Protein AF-A0A259PD31-F1 (afdb_monomer_lite)

Foldseek 3Di:
DVLVVPDDDDDDQQPDDPQVPPPVRDDDDADDPVHDDDDDDDDDDPVDPCVVVSVVVVVVVVVDPGPPDDDD

Secondary structure (DSSP, 8-state):
-TTTT-------GGGSPPTTS--TT----PPPSSPP---------TT-S-HHHHHHHHHHHHHS--TT----

Sequence (72 aa):
MVVSGIGISVLPRTSAPDLTNQDQLISYIPFEEPVPTRRVCLVWRKNFPRAAAMDALAEVIRECALPGVKYI

Radius of gyration: 17.07 Å; chains: 1; bounding box: 33×25×48 Å

pLDDT: mean 90.51, std 9.66, range [57.06, 97.94]

Structure (mmCIF, N/CA/C/O backbone):
data_AF-A0A259PD31-F1
#
_entry.id   AF-A0A259PD31-F1
#
loop_
_atom_site.group_PDB
_atom_site.id
_atom_site.type_symbol
_atom_site.label_atom_id
_atom_site.label_alt_id
_atom_site.label_comp_id
_atom_site.label_asym_id
_atom_site.label_entity_id
_atom_site.label_seq_id
_atom_site.pdbx_PDB_ins_code
_atom_site.Cartn_x
_atom_site.Cartn_y
_atom_site.Cartn_z
_atom_site.occupancy
_atom_site.B_iso_or_equiv
_atom_site.auth_seq_id
_atom_site.auth_comp_id
_atom_site.auth_asym_id
_atom_site.auth_atom_id
_atom_site.pdbx_PDB_model_num
ATOM 1 N N . MET A 1 1 ? -2.601 13.514 15.813 1.00 89.56 1 MET A N 1
ATOM 2 C CA . MET A 1 1 ? -4.044 13.752 15.585 1.00 89.56 1 MET A CA 1
ATOM 3 C C . MET A 1 1 ? -4.876 12.689 16.289 1.00 89.56 1 MET A C 1
ATOM 5 O O . MET A 1 1 ? -5.369 12.991 17.362 1.00 89.56 1 MET A O 1
ATOM 9 N N . VAL A 1 2 ? -4.954 11.446 15.791 1.00 92.69 2 VAL A N 1
ATOM 10 C CA . VAL A 1 2 ? -5.803 10.410 16.425 1.00 92.69 2 VAL A CA 1
ATOM 11 C C . VAL A 1 2 ? -5.294 10.005 17.817 1.00 92.69 2 VAL A C 1
ATOM 13 O O . VAL A 1 2 ? -6.043 10.085 18.779 1.00 92.69 2 VAL A O 1
ATOM 16 N N . VAL A 1 3 ? -3.998 9.697 17.966 1.00 90.12 3 VAL A N 1
ATOM 17 C CA . VAL A 1 3 ? -3.381 9.386 19.281 1.00 90.12 3 VAL A CA 1
ATOM 18 C C . VAL A 1 3 ? -3.514 10.538 20.288 1.00 90.12 3 VAL A C 1
ATOM 20 O O . VAL A 1 3 ? -3.625 10.312 21.484 1.00 90.12 3 VAL A O 1
ATOM 23 N N . SER A 1 4 ? -3.540 11.787 19.814 1.00 92.38 4 SER A N 1
ATOM 24 C CA . SER A 1 4 ? -3.729 12.975 20.658 1.00 92.38 4 SER A CA 1
ATOM 25 C C . SER A 1 4 ? -5.208 13.274 20.958 1.00 92.38 4 SER A C 1
ATOM 27 O O . SER A 1 4 ? -5.515 14.369 21.416 1.00 92.38 4 SER A O 1
ATOM 29 N N . GLY A 1 5 ? -6.125 12.350 20.646 1.00 90.12 5 GLY A N 1
ATOM 30 C CA . GLY A 1 5 ? -7.556 12.469 20.936 1.00 90.12 5 GLY A CA 1
ATOM 31 C C . GLY A 1 5 ? -8.354 13.344 19.965 1.00 90.12 5 GLY A C 1
ATOM 32 O O . GLY A 1 5 ? -9.467 13.747 20.288 1.00 90.12 5 GLY A O 1
ATOM 33 N N . ILE A 1 6 ? -7.813 13.664 18.785 1.00 94.94 6 ILE A N 1
ATOM 34 C CA . ILE A 1 6 ? -8.475 14.541 17.809 1.00 94.94 6 ILE A CA 1
ATOM 35 C C . ILE A 1 6 ? -8.932 13.723 16.598 1.00 94.94 6 ILE A C 1
ATOM 37 O O . ILE A 1 6 ? -8.135 13.406 15.709 1.00 94.94 6 ILE A O 1
ATOM 41 N N . GLY A 1 7 ? -10.240 13.457 16.558 1.00 94.19 7 GLY A N 1
ATOM 42 C CA . GLY A 1 7 ? -10.950 12.869 15.422 1.00 94.19 7 GLY A CA 1
ATOM 43 C C . GLY A 1 7 ? -10.701 11.374 15.201 1.00 94.19 7 GLY A C 1
ATOM 44 O O . GLY A 1 7 ? -10.065 10.692 16.000 1.00 94.19 7 GLY A O 1
ATOM 45 N N . ILE A 1 8 ? -11.217 10.883 14.075 1.00 94.94 8 ILE A N 1
ATOM 46 C CA . ILE A 1 8 ? -11.022 9.520 13.568 1.00 94.94 8 ILE A CA 1
ATOM 47 C C . ILE A 1 8 ? -10.374 9.580 12.183 1.00 94.94 8 ILE A C 1
ATOM 49 O O . ILE A 1 8 ? -10.426 10.608 11.508 1.00 94.94 8 ILE A O 1
ATOM 53 N N . SER A 1 9 ? -9.758 8.482 11.754 1.00 94.94 9 SER A N 1
ATOM 54 C CA . SER A 1 9 ? -9.152 8.373 10.427 1.00 94.94 9 SER A CA 1
ATOM 55 C C . SER A 1 9 ? -9.437 7.007 9.819 1.00 94.94 9 SER A C 1
ATOM 57 O O . SER A 1 9 ? -9.675 6.036 10.535 1.00 94.94 9 SER A O 1
ATOM 59 N N . VAL A 1 10 ? -9.379 6.939 8.493 1.00 94.94 10 VAL A N 1
ATOM 60 C CA . VAL A 1 10 ? -9.480 5.700 7.725 1.00 94.94 10 VAL A CA 1
ATOM 61 C C . VAL A 1 10 ? -8.108 5.382 7.156 1.00 94.94 10 VAL A C 1
ATOM 63 O O . VAL A 1 10 ? -7.459 6.237 6.555 1.00 94.94 10 VAL A O 1
ATOM 66 N N . LEU A 1 11 ? -7.669 4.140 7.338 1.00 93.50 11 LEU A N 1
ATOM 67 C CA . LEU A 1 11 ? -6.365 3.671 6.888 1.00 93.50 11 LEU A CA 1
ATOM 68 C C . LEU A 1 11 ? -6.529 2.498 5.915 1.00 93.50 11 LEU A C 1
ATOM 70 O O . LEU A 1 11 ? -7.393 1.645 6.127 1.00 93.50 11 LEU A O 1
ATOM 74 N N . PRO A 1 12 ? -5.697 2.405 4.863 1.00 94.44 12 PRO A N 1
ATOM 75 C CA . PRO A 1 12 ? -5.591 1.174 4.096 1.00 94.44 12 PRO A CA 1
ATOM 76 C C . PRO A 1 12 ? -4.969 0.068 4.960 1.00 94.44 12 PRO A C 1
ATOM 78 O O . PRO A 1 12 ? -4.089 0.323 5.783 1.00 94.44 12 PRO A O 1
ATOM 81 N N . ARG A 1 13 ? -5.360 -1.187 4.713 1.00 91.94 13 ARG A N 1
ATOM 82 C CA . ARG A 1 13 ? -4.837 -2.346 5.456 1.00 91.94 13 ARG A CA 1
ATOM 83 C C . ARG A 1 13 ? -3.307 -2.457 5.413 1.00 91.94 13 ARG A C 1
ATOM 85 O O . ARG A 1 13 ? -2.719 -2.891 6.395 1.00 91.94 13 ARG A O 1
ATOM 92 N N . THR A 1 14 ? -2.674 -1.985 4.335 1.00 92.19 14 THR A N 1
ATOM 93 C CA . THR A 1 14 ? -1.212 -1.969 4.150 1.00 92.19 14 THR A CA 1
ATOM 94 C C . THR A 1 14 ? -0.453 -1.071 5.130 1.00 92.19 14 THR A C 1
ATOM 96 O O . THR A 1 14 ? 0.754 -1.225 5.253 1.00 92.19 14 THR A O 1
ATOM 99 N N . SER A 1 15 ? -1.115 -0.105 5.778 1.00 90.25 15 SER A N 1
ATOM 100 C CA . SER A 1 15 ? -0.492 0.783 6.774 1.00 90.25 15 SER A CA 1
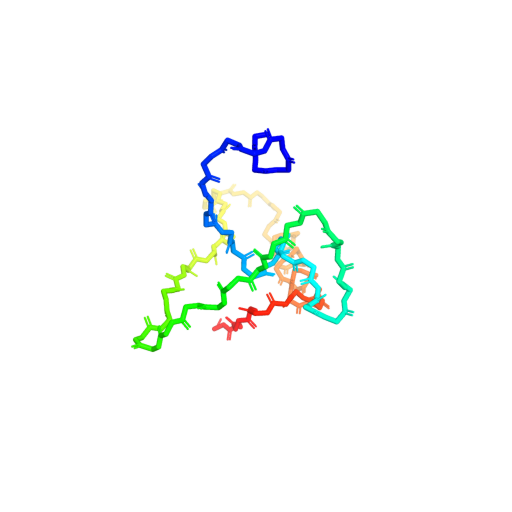ATOM 101 C C . SER A 1 15 ? -0.975 0.527 8.200 1.00 90.25 15 SER A C 1
ATOM 103 O O . SER A 1 15 ? -0.498 1.183 9.121 1.00 90.25 15 SER A O 1
ATOM 105 N N . ALA A 1 16 ? -1.957 -0.356 8.382 1.00 87.12 16 ALA A N 1
ATOM 106 C CA . ALA A 1 16 ? -2.440 -0.727 9.701 1.00 87.12 16 ALA A CA 1
ATOM 107 C C . ALA A 1 16 ? -1.565 -1.868 10.249 1.00 87.12 16 ALA A C 1
ATOM 109 O O . ALA A 1 16 ? -1.369 -2.855 9.528 1.00 87.12 16 ALA A O 1
ATOM 110 N N . PRO A 1 17 ? -1.049 -1.760 11.489 1.00 78.44 17 PRO A N 1
ATOM 111 C CA . PRO A 1 17 ? -0.380 -2.875 12.141 1.00 78.44 17 PRO A CA 1
ATOM 112 C C . PRO A 1 17 ? -1.347 -4.054 12.260 1.00 78.44 17 PRO A C 1
ATOM 114 O O . PRO A 1 17 ? -2.572 -3.890 12.222 1.00 78.44 17 PRO A O 1
ATOM 117 N N . ASP A 1 18 ? -0.803 -5.259 12.396 1.00 73.25 18 ASP A N 1
ATOM 118 C CA . ASP A 1 18 ? -1.649 -6.396 12.722 1.00 73.25 18 ASP A CA 1
ATOM 119 C C . ASP A 1 18 ? -2.336 -6.147 14.063 1.00 73.25 18 ASP A C 1
ATOM 121 O O . ASP A 1 18 ? -1.698 -5.775 15.047 1.00 73.25 18 ASP A O 1
ATOM 125 N N . LEU A 1 19 ? -3.657 -6.353 14.079 1.00 66.06 19 LEU A N 1
ATOM 126 C CA . LEU A 1 19 ? -4.553 -6.094 15.215 1.00 66.06 19 LEU A CA 1
ATOM 127 C C . LEU A 1 19 ? -4.171 -6.874 16.488 1.00 66.06 19 LEU A C 1
ATOM 129 O O . LEU A 1 19 ? -4.752 -6.660 17.548 1.00 66.06 19 LEU A O 1
ATOM 133 N N . THR A 1 20 ? -3.213 -7.793 16.376 1.00 59.50 20 THR A N 1
ATOM 134 C CA . THR A 1 20 ? -2.603 -8.538 17.475 1.00 59.50 20 THR A CA 1
ATOM 135 C C . THR A 1 20 ? -1.634 -7.692 18.302 1.00 59.50 20 THR A C 1
ATOM 137 O O . THR A 1 20 ? -1.469 -7.973 19.487 1.00 59.50 20 THR A O 1
ATOM 140 N N . ASN A 1 21 ? -1.038 -6.637 17.735 1.00 57.91 21 ASN A N 1
ATOM 141 C CA . ASN A 1 21 ? -0.295 -5.632 18.492 1.00 57.91 21 ASN A CA 1
ATOM 142 C C . ASN A 1 21 ? -1.270 -4.560 18.982 1.00 57.91 21 ASN A C 1
ATOM 144 O O . ASN A 1 21 ? -1.587 -3.602 18.277 1.00 57.91 21 ASN A O 1
ATOM 148 N N . GLN A 1 22 ? -1.774 -4.754 20.201 1.00 57.06 22 GLN A N 1
ATOM 149 C CA . GLN A 1 22 ? -2.603 -3.769 20.886 1.00 57.06 22 GLN A CA 1
ATOM 150 C C . GLN A 1 22 ? -1.755 -2.550 21.267 1.00 57.06 22 GLN A C 1
ATOM 152 O O . GLN A 1 22 ? -1.212 -2.472 22.369 1.00 57.06 22 GLN A O 1
ATOM 157 N N . ASP A 1 23 ? -1.662 -1.574 20.366 1.00 62.00 23 ASP A N 1
ATOM 158 C CA . ASP A 1 23 ? -1.299 -0.217 20.761 1.00 62.00 23 ASP A CA 1
ATOM 159 C C . ASP A 1 23 ? -2.389 0.306 21.704 1.00 62.00 23 ASP A C 1
ATOM 161 O O . ASP A 1 23 ? -3.521 0.549 21.296 1.00 62.00 23 ASP A O 1
ATOM 165 N N . GLN A 1 24 ? -2.057 0.492 22.983 1.00 70.31 24 GLN A N 1
ATOM 166 C CA . GLN A 1 24 ? -3.028 0.889 24.017 1.00 70.31 24 GLN A CA 1
ATOM 167 C C . GLN A 1 24 ? -3.612 2.300 23.811 1.00 70.31 24 GLN A C 1
ATOM 169 O O . GLN A 1 24 ? -4.522 2.701 24.531 1.00 70.31 24 GLN A O 1
ATOM 174 N N . LEU A 1 25 ? -3.088 3.071 22.853 1.00 86.81 25 LEU A N 1
ATOM 175 C CA . LEU A 1 25 ? -3.443 4.477 22.655 1.00 86.81 25 LEU A CA 1
ATOM 176 C C . LEU A 1 25 ? -4.584 4.694 21.657 1.00 86.81 25 LEU A C 1
ATOM 178 O O . LEU A 1 25 ? -5.253 5.723 21.728 1.00 86.81 25 LEU A O 1
ATOM 182 N N . ILE A 1 26 ? -4.797 3.773 20.713 1.00 88.31 26 ILE A N 1
ATOM 183 C CA . ILE A 1 26 ? -5.849 3.880 19.693 1.00 88.31 26 ILE A CA 1
ATOM 184 C C . ILE A 1 26 ? -6.434 2.509 19.377 1.00 88.31 26 ILE A C 1
ATOM 186 O O . ILE A 1 26 ? -5.755 1.491 19.439 1.00 88.31 26 ILE A O 1
ATOM 190 N N . SER A 1 27 ? -7.707 2.482 18.999 1.00 87.56 27 SER A N 1
ATOM 191 C CA . SER A 1 27 ? -8.381 1.259 18.565 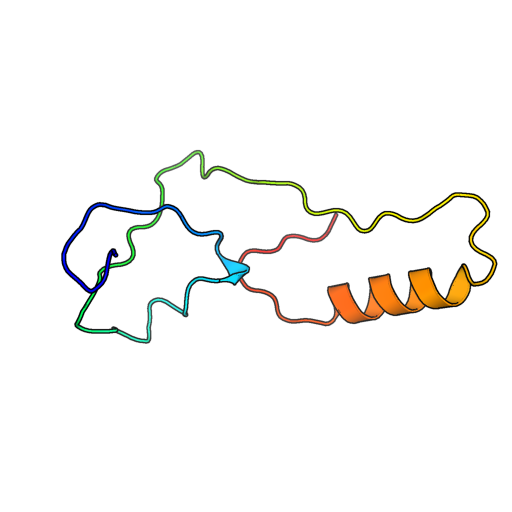1.00 87.56 27 SER A CA 1
ATOM 192 C C . SER A 1 27 ? -8.544 1.247 17.052 1.00 87.56 27 SER A C 1
ATOM 194 O O . SER A 1 27 ? -8.945 2.243 16.449 1.00 87.56 27 SER A O 1
ATOM 196 N N . TYR A 1 28 ? -8.262 0.100 16.444 1.00 89.38 28 TYR A N 1
ATOM 197 C CA . TYR A 1 28 ? -8.531 -0.151 15.034 1.00 89.38 28 TYR A CA 1
ATOM 198 C C . TYR A 1 28 ? -9.861 -0.893 14.909 1.00 89.38 28 TYR A C 1
ATOM 200 O O . TYR A 1 28 ? -10.036 -1.957 15.500 1.00 89.38 28 TYR A O 1
ATOM 208 N N . ILE A 1 29 ? -10.788 -0.332 14.137 1.00 90.81 29 ILE A N 1
ATOM 209 C CA . ILE A 1 29 ? -12.129 -0.887 13.931 1.00 90.81 29 ILE A CA 1
ATOM 210 C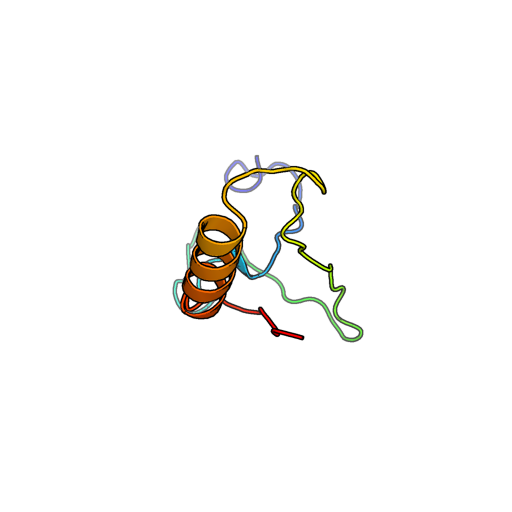 C . ILE A 1 29 ? -12.241 -1.316 12.459 1.00 90.81 29 ILE A C 1
ATOM 212 O O . ILE A 1 29 ? -12.113 -0.456 11.582 1.00 90.81 29 ILE A O 1
ATOM 216 N N . PRO A 1 30 ? -12.425 -2.617 12.159 1.00 91.06 30 PRO A N 1
ATOM 217 C CA . PRO A 1 30 ? -12.672 -3.082 10.795 1.00 91.06 30 PRO A CA 1
ATOM 218 C C . PRO A 1 30 ? -13.983 -2.525 10.227 1.00 91.06 30 PRO A C 1
ATOM 220 O O . PRO A 1 30 ? -14.940 -2.306 10.965 1.00 91.06 30 PRO A O 1
ATOM 223 N N . PHE A 1 31 ? -14.037 -2.337 8.908 1.00 94.19 31 PHE A N 1
ATOM 224 C CA . PHE A 1 31 ? -15.295 -2.042 8.219 1.00 94.19 31 PHE A CA 1
ATOM 225 C C . PHE A 1 31 ? -16.202 -3.274 8.189 1.00 94.19 31 PHE A C 1
ATOM 227 O O . PHE A 1 31 ? -15.720 -4.400 8.065 1.00 94.19 31 PHE A O 1
ATOM 234 N N . GLU A 1 32 ? -17.510 -3.040 8.246 1.00 95.88 32 GLU A N 1
ATOM 235 C CA . GLU A 1 32 ? -18.516 -4.050 7.922 1.00 95.88 32 GLU A CA 1
ATOM 236 C C . GLU A 1 32 ? -18.584 -4.280 6.405 1.00 95.88 32 GLU A C 1
ATOM 238 O O . GLU A 1 32 ? -18.161 -3.435 5.610 1.00 95.88 32 GLU A O 1
ATOM 243 N N . GLU A 1 33 ? -19.116 -5.432 5.994 1.00 95.81 33 GLU A N 1
ATOM 244 C CA . GLU A 1 33 ? -19.329 -5.712 4.575 1.00 95.81 33 GLU A CA 1
ATOM 245 C C . GLU A 1 33 ? -20.420 -4.792 3.988 1.00 95.81 33 GLU A C 1
ATOM 247 O O . GLU A 1 33 ? -21.466 -4.609 4.616 1.00 95.81 33 GLU A O 1
ATOM 252 N N . PRO A 1 34 ? -20.235 -4.246 2.769 1.00 95.62 34 PRO A N 1
ATOM 253 C CA . PRO A 1 34 ? -19.110 -4.482 1.864 1.00 95.62 34 PRO A CA 1
ATOM 254 C C . PRO A 1 34 ? -17.859 -3.658 2.222 1.00 95.62 34 PRO A C 1
ATOM 256 O O . PRO A 1 34 ? -17.897 -2.424 2.224 1.00 95.62 34 PRO A O 1
ATOM 259 N N . VAL A 1 35 ? -16.721 -4.327 2.437 1.00 95.31 35 VAL A N 1
ATOM 260 C CA . VAL A 1 35 ? -15.466 -3.639 2.790 1.00 95.31 35 VAL A CA 1
ATOM 261 C C . VAL A 1 35 ? -14.975 -2.781 1.610 1.00 95.31 35 VAL A C 1
ATOM 263 O O . VAL A 1 35 ? -14.799 -3.297 0.499 1.00 95.31 35 VAL A O 1
ATOM 266 N N . PRO A 1 36 ? -14.702 -1.474 1.806 1.00 95.88 36 PRO A N 1
ATOM 267 C CA . PRO A 1 36 ? -14.232 -0.611 0.731 1.00 95.88 36 PRO A CA 1
ATOM 268 C C . PRO A 1 36 ? -12.841 -1.038 0.254 1.00 95.88 36 PRO A C 1
ATOM 270 O O . PRO A 1 36 ? -11.921 -1.256 1.044 1.00 95.88 36 PRO A O 1
ATOM 273 N N . THR A 1 37 ? -12.663 -1.102 -1.065 1.00 95.38 37 THR A N 1
ATOM 274 C CA . THR A 1 37 ? -11.382 -1.451 -1.690 1.00 95.38 37 THR A CA 1
ATOM 275 C C . THR A 1 37 ? -10.895 -0.341 -2.612 1.00 95.38 37 THR A C 1
ATOM 277 O O . THR A 1 37 ? -11.663 0.489 -3.098 1.00 95.38 37 THR A O 1
ATOM 280 N N . ARG A 1 38 ? -9.585 -0.325 -2.867 1.00 95.56 38 ARG A N 1
ATOM 281 C CA . ARG A 1 38 ? -8.956 0.550 -3.860 1.00 95.56 38 ARG A CA 1
ATOM 282 C C . ARG A 1 38 ? -8.052 -0.268 -4.766 1.00 95.56 38 ARG A C 1
ATOM 284 O O . ARG A 1 38 ? -7.425 -1.223 -4.313 1.00 95.56 38 ARG A O 1
ATOM 291 N N . ARG A 1 39 ? -7.926 0.147 -6.026 1.00 95.62 39 ARG A N 1
ATOM 292 C CA . ARG A 1 39 ? -6.948 -0.429 -6.952 1.00 95.62 39 ARG A CA 1
ATOM 293 C C . ARG A 1 39 ? -5.658 0.380 -6.900 1.00 95.62 39 ARG A C 1
ATOM 295 O O . ARG A 1 39 ? -5.674 1.581 -7.151 1.00 95.62 39 ARG A O 1
ATOM 302 N N . VAL A 1 40 ? -4.556 -0.287 -6.581 1.00 94.81 40 VAL A N 1
ATOM 303 C CA . VAL A 1 40 ? -3.208 0.286 -6.658 1.00 94.81 40 VAL A CA 1
ATOM 304 C C . VAL A 1 40 ? -2.577 -0.184 -7.964 1.00 94.81 40 VAL A C 1
ATOM 306 O O . VAL A 1 40 ? -2.622 -1.374 -8.265 1.00 94.81 40 VAL A O 1
ATOM 309 N N . CYS A 1 41 ? -2.015 0.742 -8.740 1.00 95.94 41 CYS A N 1
ATOM 310 C CA . CYS A 1 41 ? -1.427 0.450 -10.046 1.00 95.94 41 CYS A CA 1
ATOM 311 C C . CYS A 1 41 ? 0.017 0.949 -10.111 1.00 95.94 41 CYS A C 1
ATOM 313 O O . CYS A 1 41 ? 0.306 2.065 -9.677 1.00 95.94 41 CYS A O 1
ATOM 315 N N . LEU A 1 42 ? 0.893 0.159 -10.731 1.00 95.56 42 LEU A N 1
ATOM 316 C CA . LEU A 1 42 ? 2.188 0.629 -11.211 1.00 95.56 42 LEU A CA 1
ATOM 317 C C . LEU A 1 42 ? 2.001 1.194 -12.619 1.00 95.56 42 LEU A C 1
ATOM 319 O O . LEU A 1 42 ? 1.504 0.503 -13.506 1.00 95.56 42 LEU A O 1
ATOM 323 N N . VAL A 1 43 ? 2.378 2.455 -12.820 1.00 96.44 43 VAL A N 1
ATOM 324 C CA . VAL A 1 43 ? 2.243 3.142 -14.109 1.00 96.44 43 VAL A CA 1
ATOM 325 C C . VAL A 1 43 ? 3.567 3.768 -14.515 1.00 96.44 43 VAL A C 1
ATOM 327 O O . VAL A 1 43 ? 4.298 4.307 -13.686 1.00 96.44 43 VAL A O 1
ATOM 330 N N . TRP A 1 44 ? 3.877 3.713 -15.806 1.00 97.06 44 TRP A N 1
ATOM 331 C CA . TRP A 1 44 ? 5.059 4.343 -16.383 1.00 97.06 44 TRP A CA 1
ATOM 332 C C . TRP A 1 44 ? 4.762 4.878 -17.783 1.00 97.06 44 TRP A C 1
ATOM 334 O O . TRP A 1 44 ? 3.730 4.588 -18.391 1.00 97.06 44 TRP A O 1
ATOM 344 N N . ARG A 1 45 ? 5.671 5.706 -18.305 1.00 97.25 45 ARG A N 1
ATOM 345 C CA . ARG A 1 45 ? 5.543 6.265 -19.656 1.00 97.25 45 ARG A CA 1
ATOM 346 C C . ARG A 1 45 ? 5.717 5.161 -20.696 1.00 97.25 45 ARG A C 1
ATOM 348 O O . ARG A 1 45 ? 6.683 4.411 -20.627 1.00 97.25 45 ARG A O 1
ATOM 355 N N . LYS A 1 46 ? 4.869 5.161 -21.729 1.00 94.19 46 LYS A N 1
ATOM 356 C CA . LYS A 1 46 ? 4.915 4.203 -22.851 1.00 94.19 46 LYS A CA 1
ATOM 357 C C . LYS A 1 46 ? 6.317 4.013 -23.455 1.00 94.19 46 LYS A C 1
ATOM 359 O O . LYS A 1 46 ? 6.696 2.891 -23.753 1.00 94.19 46 LYS A O 1
ATOM 364 N N . ASN A 1 47 ? 7.087 5.095 -23.594 1.00 96.06 47 ASN A N 1
ATOM 365 C CA . ASN A 1 47 ? 8.424 5.076 -24.206 1.00 96.06 47 ASN A CA 1
ATOM 366 C C . ASN A 1 47 ? 9.559 5.066 -23.166 1.00 96.06 47 ASN A C 1
ATOM 368 O O . ASN A 1 47 ? 10.642 5.586 -23.427 1.00 96.06 47 ASN A O 1
ATOM 372 N N . PHE A 1 48 ? 9.315 4.561 -21.954 1.00 97.38 48 PHE A N 1
ATOM 373 C CA . PHE A 1 48 ? 10.380 4.395 -20.971 1.00 97.38 48 PHE A CA 1
ATOM 374 C C . PHE A 1 48 ? 11.371 3.322 -21.464 1.00 97.38 48 PHE A C 1
ATOM 376 O O . PHE A 1 48 ? 10.957 2.191 -21.708 1.00 97.38 48 PHE A O 1
ATOM 383 N N . PRO A 1 49 ? 12.672 3.635 -21.610 1.00 97.06 49 PRO A N 1
ATOM 384 C CA . PRO A 1 49 ? 13.618 2.763 -22.312 1.00 97.06 49 PRO A CA 1
ATOM 385 C C . PRO A 1 49 ? 13.960 1.467 -21.563 1.00 97.06 49 PRO A C 1
ATOM 387 O O . PRO A 1 49 ? 14.541 0.562 -22.151 1.00 97.06 49 PRO A O 1
ATOM 390 N N . ARG A 1 50 ? 13.624 1.358 -20.270 1.00 97.12 50 ARG A N 1
ATOM 391 C CA . ARG A 1 50 ? 13.950 0.198 -19.425 1.00 97.12 50 ARG A CA 1
ATOM 392 C C . ARG A 1 50 ? 12.693 -0.574 -19.024 1.00 97.12 50 ARG A C 1
ATOM 394 O O . ARG A 1 50 ? 12.396 -0.677 -17.838 1.00 97.12 50 ARG A O 1
ATOM 401 N N . ALA A 1 51 ? 11.962 -1.110 -20.002 1.00 95.50 51 ALA A N 1
ATOM 402 C CA . ALA A 1 51 ? 10.765 -1.923 -19.745 1.00 95.50 51 ALA A CA 1
ATOM 403 C C . ALA A 1 51 ? 11.053 -3.088 -18.778 1.00 95.50 51 ALA A C 1
ATOM 405 O O . ALA A 1 51 ? 10.379 -3.205 -17.762 1.00 95.50 51 ALA A O 1
ATOM 406 N N . ALA A 1 52 ? 12.157 -3.816 -18.991 1.00 96.94 52 ALA A N 1
ATOM 407 C CA . ALA A 1 52 ? 12.577 -4.916 -18.117 1.00 96.94 52 ALA A CA 1
ATOM 408 C C . ALA A 1 52 ? 12.769 -4.506 -16.642 1.00 96.94 52 ALA A C 1
ATOM 410 O O . ALA A 1 52 ? 12.537 -5.303 -15.740 1.00 96.94 52 ALA A O 1
ATOM 411 N N . ALA A 1 53 ? 13.164 -3.254 -16.371 1.00 97.62 53 ALA A N 1
ATOM 412 C CA . ALA A 1 53 ? 13.277 -2.764 -14.998 1.00 97.62 53 ALA A CA 1
ATOM 413 C C . ALA A 1 53 ? 11.901 -2.540 -14.348 1.00 97.62 53 ALA A C 1
ATOM 415 O O . ALA A 1 53 ? 11.761 -2.717 -13.141 1.00 97.62 53 ALA A O 1
ATOM 416 N N . MET A 1 54 ? 10.890 -2.157 -15.134 1.00 97.69 54 MET A N 1
ATOM 417 C CA . MET A 1 54 ? 9.514 -2.025 -14.649 1.00 97.69 54 MET A CA 1
ATOM 418 C C . MET A 1 54 ? 8.880 -3.392 -14.394 1.00 97.69 54 MET A C 1
ATOM 420 O O . MET A 1 54 ? 8.174 -3.541 -13.400 1.00 97.69 54 MET A O 1
ATOM 424 N N . ASP A 1 55 ? 9.180 -4.382 -15.237 1.00 95.94 55 ASP A N 1
ATOM 425 C CA . ASP A 1 55 ? 8.731 -5.764 -15.042 1.00 95.94 55 ASP A CA 1
ATOM 426 C C . ASP A 1 55 ? 9.326 -6.356 -13.756 1.00 95.94 55 ASP A C 1
ATOM 428 O O . ASP A 1 55 ? 8.584 -6.853 -12.909 1.00 95.94 55 ASP A O 1
ATOM 432 N N . ALA A 1 56 ? 10.639 -6.195 -13.549 1.00 97.94 56 ALA A N 1
ATOM 433 C CA . ALA A 1 56 ? 11.311 -6.610 -12.317 1.00 97.94 56 ALA A CA 1
ATOM 434 C C . ALA A 1 56 ? 10.752 -5.885 -11.079 1.00 97.94 56 ALA A C 1
ATOM 436 O O . ALA A 1 56 ? 10.535 -6.496 -10.037 1.00 97.94 56 ALA A O 1
ATOM 437 N N . LEU A 1 57 ? 10.453 -4.585 -11.182 1.00 97.19 57 LEU A N 1
ATOM 438 C CA . LEU A 1 57 ? 9.811 -3.846 -10.093 1.00 97.19 57 LEU A CA 1
ATOM 439 C C . LEU A 1 57 ? 8.407 -4.393 -9.782 1.00 97.19 57 LEU A C 1
ATOM 441 O O . LEU A 1 57 ? 8.040 -4.512 -8.615 1.00 97.19 57 LEU A O 1
ATOM 445 N N . ALA A 1 58 ? 7.621 -4.733 -10.806 1.00 96.00 58 ALA A N 1
ATOM 446 C CA . ALA A 1 58 ? 6.296 -5.324 -10.632 1.00 96.00 58 ALA A CA 1
ATOM 447 C C . ALA A 1 58 ? 6.354 -6.725 -10.001 1.00 96.00 58 ALA A C 1
ATOM 449 O O . ALA A 1 58 ? 5.435 -7.113 -9.280 1.00 96.00 58 ALA A O 1
ATOM 450 N N . GLU A 1 59 ? 7.403 -7.495 -10.280 1.00 96.31 59 GLU A N 1
ATOM 451 C CA . GLU A 1 59 ? 7.683 -8.773 -9.623 1.00 96.31 59 GLU A CA 1
ATOM 452 C C . GLU A 1 59 ? 8.022 -8.570 -8.142 1.00 96.31 59 GLU A C 1
ATOM 454 O O . GLU A 1 59 ? 7.301 -9.078 -7.288 1.00 96.31 59 GLU A O 1
ATOM 459 N N . VAL A 1 60 ? 8.987 -7.704 -7.823 1.00 97.00 60 VAL A N 1
ATOM 460 C CA . VAL A 1 60 ? 9.382 -7.417 -6.431 1.00 97.00 60 VAL A CA 1
ATOM 461 C C . VAL A 1 60 ? 8.207 -6.900 -5.592 1.00 97.00 60 VAL A C 1
ATOM 463 O O . VAL A 1 60 ? 8.019 -7.321 -4.454 1.00 97.00 60 VAL A O 1
ATOM 466 N N . ILE A 1 61 ? 7.359 -6.024 -6.144 1.00 95.38 61 ILE A N 1
ATOM 467 C CA . ILE A 1 61 ? 6.151 -5.543 -5.445 1.00 95.38 61 ILE A CA 1
ATOM 468 C C . ILE A 1 61 ? 5.177 -6.694 -5.132 1.00 95.38 61 ILE A C 1
ATOM 470 O O . ILE A 1 61 ? 4.472 -6.642 -4.121 1.00 95.38 61 ILE A O 1
ATOM 474 N N . ARG A 1 62 ? 5.102 -7.718 -5.993 1.00 92.81 62 ARG A N 1
ATOM 475 C CA . ARG A 1 62 ? 4.255 -8.904 -5.786 1.00 92.81 62 ARG A CA 1
ATOM 476 C C . ARG A 1 62 ? 4.821 -9.868 -4.750 1.00 92.81 62 ARG A C 1
ATOM 478 O O . ARG A 1 62 ? 4.048 -10.545 -4.083 1.00 92.81 62 ARG A O 1
ATOM 485 N N . GLU A 1 63 ? 6.138 -9.902 -4.597 1.00 95.00 63 GLU A N 1
ATOM 486 C CA . GLU A 1 63 ? 6.823 -10.709 -3.583 1.00 95.00 63 GLU A CA 1
ATOM 487 C C . GLU A 1 63 ? 6.743 -10.095 -2.179 1.00 95.00 63 GLU A C 1
ATOM 489 O O . GLU A 1 63 ? 6.884 -10.799 -1.179 1.00 95.00 63 GLU A O 1
ATOM 494 N N . CYS A 1 64 ? 6.488 -8.787 -2.071 1.00 92.50 64 CYS A N 1
ATOM 495 C CA . CYS A 1 64 ? 6.246 -8.156 -0.780 1.00 92.50 64 CYS A CA 1
ATOM 496 C C . CYS A 1 64 ? 4.992 -8.743 -0.108 1.00 92.50 64 CYS A C 1
ATOM 498 O O . CYS A 1 64 ? 3.893 -8.688 -0.657 1.00 92.50 64 CYS A O 1
ATOM 500 N N . ALA A 1 65 ? 5.127 -9.211 1.135 1.00 87.88 65 ALA A N 1
ATOM 501 C CA . ALA A 1 65 ? 4.016 -9.704 1.952 1.00 87.88 65 ALA A CA 1
ATOM 502 C C . ALA A 1 65 ? 3.139 -8.551 2.492 1.00 87.88 65 ALA A C 1
ATOM 504 O O . ALA A 1 65 ? 3.091 -8.286 3.692 1.00 87.88 65 ALA A O 1
ATOM 505 N N . LEU A 1 66 ? 2.471 -7.817 1.596 1.00 90.88 66 LEU A N 1
ATOM 506 C CA . LEU A 1 66 ? 1.642 -6.664 1.946 1.00 90.88 66 LEU A CA 1
ATOM 507 C C . LEU A 1 66 ? 0.274 -7.108 2.499 1.00 90.88 66 LEU A C 1
ATOM 509 O O . LEU A 1 66 ? -0.481 -7.793 1.801 1.00 90.88 66 LEU A O 1
ATOM 513 N N . PRO A 1 67 ? -0.113 -6.688 3.718 1.00 90.31 67 PRO A N 1
ATOM 514 C CA . PRO A 1 67 ? -1.360 -7.137 4.319 1.00 90.31 67 PRO A 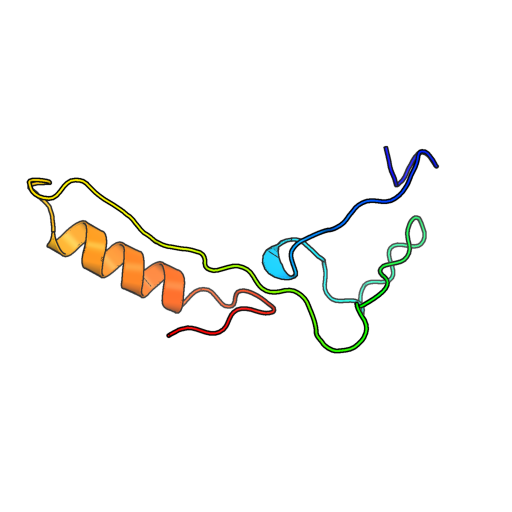CA 1
ATOM 515 C C . PRO A 1 67 ? -2.582 -6.540 3.610 1.00 90.31 67 PRO A C 1
ATOM 517 O O . PRO A 1 67 ? -2.643 -5.344 3.314 1.00 90.31 67 PRO A O 1
ATOM 520 N N . GLY A 1 68 ? -3.594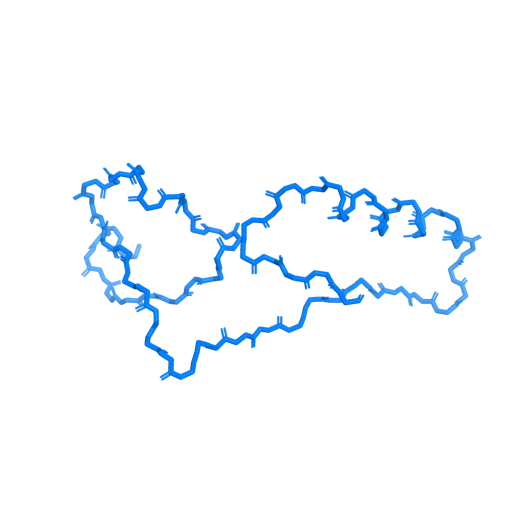 -7.382 3.377 1.00 90.50 68 GLY A N 1
ATOM 521 C CA . GLY A 1 68 ? -4.862 -6.989 2.751 1.00 90.50 68 GLY A CA 1
ATOM 522 C C . GLY A 1 68 ? -4.780 -6.689 1.254 1.00 90.50 68 GLY A C 1
ATOM 523 O O . GLY A 1 68 ? -5.683 -6.046 0.721 1.00 90.50 68 GLY A O 1
ATOM 524 N N . VAL A 1 69 ? -3.712 -7.119 0.578 1.00 93.88 69 VAL A N 1
ATOM 525 C CA . VAL A 1 69 ? -3.556 -6.968 -0.872 1.00 93.88 69 VAL A CA 1
ATOM 526 C C . VAL A 1 69 ? -4.006 -8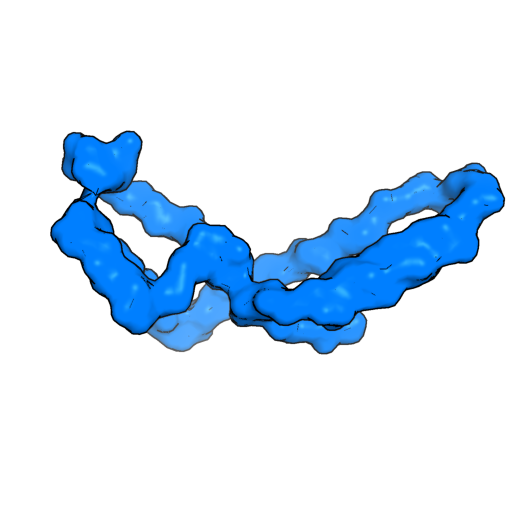.239 -1.587 1.00 93.88 69 VAL A C 1
ATOM 528 O O . VAL A 1 69 ? -3.638 -9.348 -1.210 1.00 93.88 69 VAL A O 1
ATOM 531 N N . LYS A 1 70 ? -4.784 -8.067 -2.658 1.00 92.44 70 LYS A N 1
ATOM 532 C CA . LYS A 1 70 ? -5.095 -9.112 -3.635 1.00 92.44 70 LYS A CA 1
ATOM 533 C C . LYS A 1 70 ? -4.498 -8.705 -4.976 1.00 92.44 70 LYS A C 1
ATOM 535 O O . LYS A 1 70 ? -4.909 -7.694 -5.543 1.00 92.44 70 LYS A O 1
ATOM 540 N N . TYR A 1 71 ? -3.542 -9.486 -5.466 1.00 89.62 71 TYR A N 1
ATOM 541 C CA . TYR A 1 71 ? -2.983 -9.300 -6.802 1.00 89.62 71 TYR A CA 1
ATOM 542 C C . TYR A 1 71 ? -3.978 -9.806 -7.858 1.00 89.62 71 TYR A C 1
ATOM 544 O O . TYR A 1 71 ? -4.663 -10.808 -7.635 1.00 89.62 71 TYR A O 1
ATOM 552 N N . ILE A 1 72 ? -4.102 -9.060 -8.958 1.00 82.81 72 ILE A N 1
ATOM 553 C CA . ILE A 1 72 ? -5.006 -9.320 -10.091 1.00 82.81 72 ILE A CA 1
ATOM 554 C C . ILE A 1 72 ? -4.149 -9.536 -11.333 1.00 82.81 72 ILE A C 1
ATOM 556 O O . ILE A 1 72 ? -3.140 -8.802 -11.455 1.00 82.81 72 ILE A O 1
#